Protein AF-H0EZ44-F1 (afdb_monomer_lite)

pLDDT: mean 93.22, std 7.96, range [57.97, 98.69]

Organism: Glarea lozoyensis (strain ATCC 74030 / MF5533) (NCBI:txid1104152)

Structure (mmCIF, N/CA/C/O backbone):
data_AF-H0EZ44-F1
#
_entry.id   AF-H0EZ44-F1
#
loop_
_atom_site.group_PDB
_atom_site.id
_atom_site.type_symbol
_atom_site.label_atom_id
_atom_site.label_alt_id
_atom_site.label_comp_id
_atom_site.label_asym_id
_atom_site.label_entity_id
_atom_site.label_seq_id
_atom_site.pdbx_PDB_ins_code
_atom_site.Cartn_x
_atom_site.Cartn_y
_atom_site.Cartn_z
_atom_site.occupancy
_atom_site.B_iso_or_equiv
_atom_site.auth_seq_id
_atom_site.auth_comp_id
_atom_site.auth_asym_id
_atom_site.auth_atom_id
_atom_site.pdbx_PDB_model_num
ATOM 1 N N . MET A 1 1 ? -7.907 -0.898 3.307 1.00 91.81 1 MET A N 1
ATOM 2 C CA . MET A 1 1 ? -8.913 -1.476 4.231 1.00 91.81 1 MET A CA 1
ATOM 3 C C . MET A 1 1 ? -9.781 -0.396 4.857 1.00 91.81 1 MET A C 1
ATOM 5 O O . MET A 1 1 ? -10.991 -0.484 4.732 1.00 91.81 1 MET A O 1
ATOM 9 N N . VAL A 1 2 ? -9.195 0.628 5.483 1.00 96.88 2 VAL A N 1
ATOM 10 C CA . VAL A 1 2 ? -9.941 1.667 6.219 1.00 96.88 2 VAL A CA 1
ATOM 11 C C . VAL A 1 2 ? -11.032 2.377 5.398 1.00 96.88 2 VAL A C 1
ATOM 13 O O . VAL A 1 2 ? -12.132 2.547 5.912 1.00 96.88 2 VAL A O 1
ATOM 16 N N . ASN A 1 3 ? -10.816 2.641 4.100 1.00 98.06 3 ASN A N 1
ATOM 17 C CA . ASN A 1 3 ? -11.861 3.194 3.218 1.00 98.06 3 ASN A CA 1
ATOM 18 C C . ASN A 1 3 ? -13.093 2.275 3.133 1.00 98.06 3 ASN A C 1
ATOM 20 O O . ASN A 1 3 ? -14.224 2.743 3.178 1.00 98.06 3 ASN A O 1
ATOM 24 N N . THR A 1 4 ? -12.896 0.954 3.056 1.00 98.31 4 THR A N 1
ATOM 25 C CA . THR A 1 4 ? -13.995 -0.024 3.066 1.00 98.31 4 THR A CA 1
ATOM 26 C C . THR A 1 4 ? -14.738 0.007 4.398 1.00 98.31 4 THR A C 1
ATOM 28 O O . THR A 1 4 ? -15.964 0.041 4.411 1.00 98.31 4 THR A O 1
ATOM 31 N N . LEU A 1 5 ? -14.019 0.044 5.521 1.00 98.38 5 LEU A N 1
ATOM 32 C CA . LEU A 1 5 ? -14.633 0.094 6.852 1.00 98.38 5 LEU A CA 1
ATOM 33 C C . LEU A 1 5 ? -15.461 1.376 7.043 1.00 98.38 5 LEU A C 1
ATOM 35 O O . LEU A 1 5 ? -16.575 1.296 7.558 1.00 98.38 5 LEU A O 1
ATOM 39 N N . ALA A 1 6 ? -14.985 2.528 6.563 1.00 98.56 6 ALA A N 1
ATOM 40 C CA . ALA A 1 6 ? -15.762 3.771 6.551 1.00 98.56 6 ALA A CA 1
ATOM 41 C C . ALA A 1 6 ? -16.989 3.673 5.626 1.00 98.56 6 ALA A C 1
ATOM 43 O O . ALA A 1 6 ? -18.102 3.987 6.044 1.00 98.56 6 ALA A O 1
ATOM 44 N N . ASN A 1 7 ? -16.836 3.135 4.410 1.00 98.56 7 ASN A N 1
ATOM 45 C CA . ASN A 1 7 ? -17.948 2.936 3.468 1.00 98.56 7 ASN A CA 1
ATOM 46 C C . ASN A 1 7 ? -19.048 2.011 4.013 1.00 98.56 7 ASN A C 1
ATOM 48 O O . ASN A 1 7 ? -20.226 2.189 3.693 1.00 98.56 7 ASN A O 1
ATOM 52 N N . HIS A 1 8 ? -18.688 1.040 4.851 1.00 98.38 8 HIS A N 1
ATOM 53 C CA . HIS A 1 8 ? -19.633 0.135 5.505 1.00 98.38 8 HIS A CA 1
ATOM 54 C C . HIS A 1 8 ? -20.126 0.642 6.870 1.00 98.38 8 HIS A C 1
ATOM 56 O O . HIS A 1 8 ? -21.067 0.076 7.417 1.00 98.38 8 HIS A O 1
ATOM 62 N N . GLY A 1 9 ? -19.580 1.750 7.381 1.00 98.12 9 GLY A N 1
ATOM 63 C CA . GLY A 1 9 ? -19.989 2.353 8.651 1.00 98.12 9 GLY A CA 1
ATOM 64 C C . GLY A 1 9 ? -19.401 1.690 9.899 1.00 98.12 9 GLY A C 1
ATOM 65 O O . GLY A 1 9 ? -19.893 1.956 10.989 1.00 98.12 9 GLY A O 1
ATOM 66 N N . PHE A 1 10 ? -18.366 0.855 9.755 1.00 98.56 10 PHE A N 1
ATOM 67 C CA . PHE A 1 10 ? -17.560 0.386 10.891 1.00 98.56 10 PHE A CA 1
ATOM 68 C C . PHE A 1 10 ? -16.664 1.502 11.440 1.00 98.56 10 PHE A C 1
ATOM 70 O O . PHE A 1 10 ? -16.407 1.564 12.635 1.00 98.56 10 PHE A O 1
ATOM 77 N N . LEU A 1 11 ? -16.202 2.391 10.559 1.00 98.62 11 LEU A N 1
ATOM 78 C CA . LEU A 1 11 ? -15.586 3.669 10.918 1.00 98.62 11 LEU A CA 1
ATOM 79 C C . LEU A 1 11 ? -16.560 4.815 10.594 1.00 98.62 11 LEU A C 1
ATOM 81 O O . LEU A 1 11 ? -17.477 4.615 9.786 1.00 98.62 11 LEU A O 1
ATOM 85 N N . PRO A 1 12 ? -16.362 6.023 11.161 1.00 98.25 12 PRO A N 1
ATOM 86 C CA . PRO A 1 12 ? -17.095 7.217 10.755 1.00 98.25 12 PRO A CA 1
ATOM 87 C C . PRO A 1 12 ? -17.127 7.359 9.228 1.00 98.25 12 PRO A C 1
ATOM 89 O O . PRO A 1 12 ? -16.087 7.405 8.573 1.00 98.25 12 PRO A O 1
ATOM 92 N N . ARG A 1 13 ? -18.332 7.421 8.645 1.00 98.50 13 ARG A N 1
ATOM 93 C CA . ARG A 1 13 ? -18.531 7.455 7.180 1.00 98.50 13 ARG A CA 1
ATOM 94 C C . ARG A 1 13 ? -17.902 8.672 6.504 1.00 98.50 13 ARG A C 1
ATOM 96 O O . ARG A 1 13 ? -17.637 8.635 5.311 1.00 98.50 13 ARG A O 1
ATOM 103 N N . ASN A 1 14 ? -17.698 9.746 7.259 1.00 98.19 14 ASN A N 1
ATOM 104 C CA . ASN A 1 14 ? -17.018 10.953 6.802 1.00 98.19 14 ASN A CA 1
ATOM 105 C C . ASN A 1 14 ? -15.485 10.847 6.880 1.00 98.19 14 ASN A C 1
ATOM 107 O O . ASN A 1 14 ? -14.811 11.767 6.439 1.00 98.19 14 ASN A O 1
ATOM 111 N N . GLY A 1 15 ? -14.938 9.768 7.450 1.00 97.81 15 GLY A N 1
ATOM 112 C CA . GLY A 1 15 ? -13.499 9.554 7.571 1.00 97.81 15 GLY A CA 1
ATOM 113 C C . GLY A 1 15 ? -12.792 10.484 8.560 1.00 97.81 15 GLY A C 1
ATOM 114 O O . GLY A 1 15 ? -11.573 10.601 8.485 1.00 97.81 15 GLY A O 1
ATOM 115 N N . LEU A 1 16 ? -13.518 11.149 9.464 1.00 97.25 16 LEU A N 1
ATOM 116 C CA . LEU A 1 16 ? -12.953 12.154 10.371 1.00 97.25 16 LEU A CA 1
ATOM 117 C C . LEU A 1 16 ? -12.861 11.660 11.819 1.00 97.25 16 LEU A C 1
ATOM 119 O O . LEU A 1 16 ? -13.713 10.894 12.270 1.00 97.25 16 LEU A O 1
ATOM 123 N N . ASN A 1 17 ? -11.881 12.186 12.560 1.00 96.88 17 ASN A N 1
ATOM 124 C CA . ASN A 1 17 ? -11.704 12.013 14.009 1.00 96.88 17 ASN A CA 1
ATOM 125 C C . ASN A 1 17 ? -11.664 10.548 14.478 1.00 96.88 17 ASN A C 1
ATOM 127 O O . ASN A 1 17 ? -12.276 10.190 15.483 1.00 96.88 17 ASN A O 1
ATOM 131 N N . ILE A 1 18 ? -10.931 9.698 13.763 1.00 98.06 18 ILE A N 1
ATOM 132 C CA . ILE A 1 18 ? -10.810 8.272 14.071 1.00 98.06 18 ILE A CA 1
ATOM 133 C C . ILE A 1 18 ? -9.789 8.078 15.194 1.00 98.06 18 ILE A C 1
ATOM 135 O O . ILE A 1 18 ? -8.614 8.419 15.045 1.00 98.06 18 ILE A O 1
ATOM 139 N N . SER A 1 19 ? -10.225 7.515 16.320 1.00 97.75 19 SER A N 1
ATOM 140 C CA . SER A 1 19 ? -9.360 7.165 17.450 1.00 97.75 19 SER A CA 1
ATOM 141 C C . SER A 1 19 ? -8.798 5.739 17.340 1.00 97.75 19 SER A C 1
ATOM 143 O O . SER A 1 19 ? -9.255 4.912 16.549 1.00 97.75 19 SER A O 1
ATOM 145 N N . MET A 1 20 ? -7.832 5.400 18.202 1.00 97.69 20 MET A N 1
ATOM 146 C CA . MET A 1 20 ? -7.362 4.013 18.349 1.00 97.69 20 MET A CA 1
ATOM 147 C C . MET A 1 20 ? -8.497 3.050 18.740 1.00 97.69 20 MET A C 1
ATOM 149 O O . MET A 1 20 ? -8.527 1.913 18.273 1.00 97.69 20 MET A O 1
ATOM 153 N N . SER A 1 21 ? -9.428 3.492 19.592 1.00 98.25 21 SER A N 1
ATOM 154 C CA . SER A 1 21 ? -10.559 2.662 20.027 1.00 98.25 21 SER A CA 1
ATOM 155 C C . SER A 1 21 ? -11.504 2.353 18.866 1.00 98.25 21 SER A C 1
ATOM 157 O O . SER A 1 21 ? -11.954 1.212 18.730 1.00 98.25 21 SER A O 1
ATOM 159 N N . ASP A 1 22 ? -11.754 3.345 18.006 1.00 98.19 22 ASP A N 1
ATOM 160 C CA . ASP A 1 22 ? -12.571 3.169 16.803 1.00 98.19 22 ASP A CA 1
ATOM 161 C C . ASP A 1 22 ? -11.911 2.173 15.852 1.00 98.19 22 ASP A C 1
ATOM 163 O O . ASP A 1 22 ? -12.572 1.256 15.375 1.00 98.19 22 ASP A O 1
ATOM 167 N N . LEU A 1 23 ? -10.593 2.284 15.631 1.00 97.50 23 LEU A N 1
ATOM 168 C CA . LEU A 1 23 ? -9.858 1.327 14.801 1.00 97.50 23 LEU A CA 1
ATOM 169 C C . LEU A 1 23 ? -9.932 -0.098 15.346 1.00 97.50 23 LEU A C 1
ATOM 171 O O . LEU A 1 23 ? -10.235 -1.014 14.585 1.00 97.50 23 LEU A O 1
ATOM 175 N N . VAL A 1 24 ? -9.646 -0.300 16.637 1.00 98.56 24 VAL A N 1
ATOM 176 C CA . VAL A 1 24 ? -9.664 -1.637 17.254 1.00 98.56 24 VAL A CA 1
ATOM 177 C C . VAL A 1 24 ? -11.044 -2.272 17.118 1.00 98.56 24 VAL A C 1
ATOM 179 O O . VAL A 1 24 ? -11.132 -3.425 16.700 1.00 98.56 24 VAL A O 1
ATOM 182 N N . THR A 1 25 ? -12.102 -1.515 17.410 1.00 98.62 25 THR A N 1
ATOM 183 C CA . THR A 1 25 ? -13.487 -1.989 17.287 1.00 98.62 25 THR A CA 1
ATOM 184 C C . THR A 1 25 ? -13.820 -2.305 15.830 1.00 98.62 25 THR A C 1
ATOM 186 O O . THR A 1 25 ? -14.194 -3.429 15.509 1.00 98.62 25 THR A O 1
ATOM 189 N N . ALA A 1 26 ? -13.583 -1.359 14.917 1.00 98.38 26 ALA A N 1
ATOM 190 C CA . ALA A 1 26 ? -13.910 -1.509 13.504 1.00 98.38 26 ALA A CA 1
ATOM 191 C C . ALA A 1 26 ? -13.192 -2.696 12.852 1.00 98.38 26 ALA A C 1
ATOM 193 O O . ALA A 1 26 ? -13.799 -3.443 12.086 1.00 98.38 26 ALA A O 1
ATOM 194 N N . PHE A 1 27 ? -11.901 -2.892 13.130 1.00 98.25 27 PHE A N 1
ATOM 195 C CA . PHE A 1 27 ? -11.139 -4.010 12.576 1.00 98.25 27 PHE A CA 1
ATOM 196 C C . PHE A 1 27 ? -11.513 -5.356 13.202 1.00 98.25 27 PHE A C 1
ATOM 198 O O . PHE A 1 27 ? -11.499 -6.369 12.497 1.00 98.25 27 PHE A O 1
ATOM 205 N N . ASN A 1 28 ? -11.862 -5.387 14.490 1.00 98.19 28 ASN A N 1
ATOM 206 C CA . ASN A 1 28 ? -12.347 -6.610 15.116 1.00 98.19 28 ASN A CA 1
ATOM 207 C C . ASN A 1 28 ? -13.711 -7.016 14.538 1.00 98.19 28 ASN A C 1
ATOM 209 O O . ASN A 1 28 ? -13.848 -8.127 14.033 1.00 98.19 28 ASN A O 1
ATOM 213 N N . ASP A 1 29 ? -14.665 -6.091 14.485 1.00 98.19 29 ASP A N 1
ATOM 214 C CA . ASP A 1 29 ? -16.031 -6.383 14.043 1.00 98.19 29 ASP A CA 1
ATOM 215 C C . ASP A 1 29 ? -16.132 -6.678 12.537 1.00 98.19 29 ASP A C 1
ATOM 217 O O . ASP A 1 29 ? -16.989 -7.450 12.111 1.00 98.19 29 ASP A O 1
ATOM 221 N N . SER A 1 30 ? -15.268 -6.076 11.709 1.00 97.06 30 SER A N 1
ATOM 222 C CA . SER A 1 30 ? -15.344 -6.235 10.246 1.00 97.06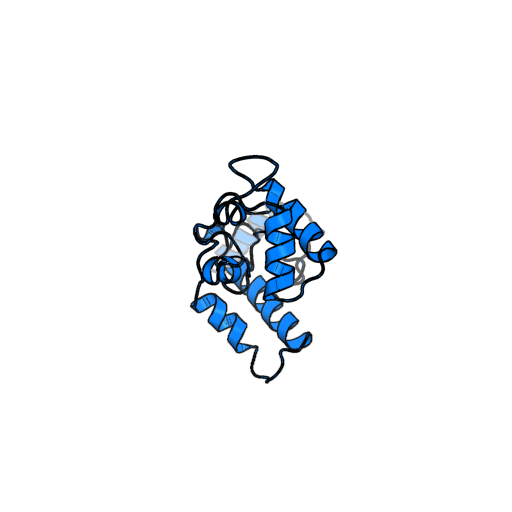 30 SER A CA 1
ATOM 223 C C . SER A 1 30 ? -14.554 -7.422 9.700 1.00 97.06 30 SER A C 1
ATOM 225 O O . SER A 1 30 ? -15.014 -8.095 8.778 1.00 97.06 30 SER A O 1
ATOM 227 N N . VAL A 1 31 ? -13.347 -7.665 10.216 1.00 96.56 31 VAL A N 1
ATOM 228 C CA . VAL A 1 31 ? -12.408 -8.657 9.658 1.00 96.56 31 VAL A CA 1
ATOM 229 C C . VAL A 1 31 ? -11.762 -9.534 10.728 1.00 96.56 31 VAL A C 1
ATOM 231 O O . VAL A 1 31 ? -10.828 -10.275 10.426 1.00 96.56 31 VAL A O 1
ATOM 234 N N . ASN A 1 32 ? -12.247 -9.467 11.971 1.00 98.00 32 ASN A N 1
ATOM 235 C CA . ASN A 1 32 ? -11.751 -10.246 13.103 1.00 98.00 32 ASN A CA 1
ATOM 236 C C . ASN A 1 32 ? -10.237 -10.090 13.342 1.00 98.00 32 ASN A C 1
ATOM 238 O O . ASN A 1 32 ? -9.534 -11.048 13.672 1.00 98.00 32 ASN A O 1
ATOM 242 N N . LEU A 1 33 ? -9.708 -8.876 13.154 1.00 97.31 33 LEU A N 1
ATOM 243 C CA . LEU A 1 33 ? -8.305 -8.593 13.446 1.00 97.31 33 LEU A CA 1
ATOM 244 C C . LEU A 1 33 ? -8.113 -8.425 14.959 1.00 97.31 33 LEU A C 1
ATOM 246 O O . LEU A 1 33 ? -8.885 -7.737 15.631 1.00 97.31 33 LEU A O 1
ATOM 250 N N . ALA A 1 34 ? -7.060 -9.036 15.501 1.00 96.62 34 ALA A N 1
ATOM 251 C CA . ALA A 1 34 ? -6.713 -8.885 16.909 1.00 96.62 34 ALA A CA 1
ATOM 252 C C . ALA A 1 34 ? -6.366 -7.424 17.246 1.00 96.62 34 ALA A C 1
ATOM 254 O O . ALA A 1 34 ? -5.732 -6.710 16.459 1.00 96.62 34 ALA A O 1
ATOM 255 N N . SER A 1 35 ? -6.724 -6.992 18.457 1.00 97.56 35 SER A N 1
ATOM 256 C CA . SER A 1 35 ? -6.467 -5.628 18.931 1.00 97.56 35 SER A CA 1
ATOM 257 C C . SER A 1 35 ? -4.980 -5.268 18.901 1.00 97.56 35 SER A C 1
ATOM 259 O O . SER A 1 35 ? -4.632 -4.171 18.475 1.00 97.56 35 SER A O 1
ATOM 261 N N . SER A 1 36 ? -4.094 -6.201 19.260 1.00 97.25 36 SER A N 1
ATOM 262 C CA . SER A 1 36 ? -2.640 -5.993 19.264 1.00 97.25 36 SER A CA 1
ATOM 263 C C . SER A 1 36 ? -2.071 -5.687 17.874 1.00 97.25 36 SER A C 1
ATOM 265 O O . SER A 1 36 ? -1.214 -4.814 17.737 1.00 97.25 36 SER A O 1
ATOM 267 N N . ALA A 1 37 ? -2.575 -6.347 16.828 1.00 94.31 37 ALA A N 1
ATOM 268 C CA . ALA A 1 37 ? -2.178 -6.068 15.449 1.00 94.31 37 ALA A CA 1
ATOM 269 C C . ALA A 1 37 ? -2.651 -4.675 15.006 1.00 94.31 37 ALA A C 1
ATOM 271 O O . ALA A 1 37 ? -1.893 -3.922 14.393 1.00 94.31 37 ALA A O 1
ATOM 272 N N . THR A 1 38 ? -3.880 -4.306 15.378 1.00 96.81 38 THR A N 1
ATOM 273 C CA . THR A 1 38 ? -4.425 -2.971 15.099 1.00 96.81 38 THR A CA 1
ATOM 274 C C . THR A 1 38 ? -3.634 -1.880 15.816 1.00 96.81 38 THR A C 1
ATOM 276 O O . THR A 1 38 ? -3.300 -0.870 15.206 1.00 96.81 38 THR A O 1
ATOM 279 N N . GLN A 1 39 ? -3.270 -2.091 17.083 1.00 96.81 39 GLN A N 1
ATOM 280 C CA . GLN A 1 39 ? -2.508 -1.129 17.883 1.00 96.81 39 GLN A CA 1
ATOM 281 C C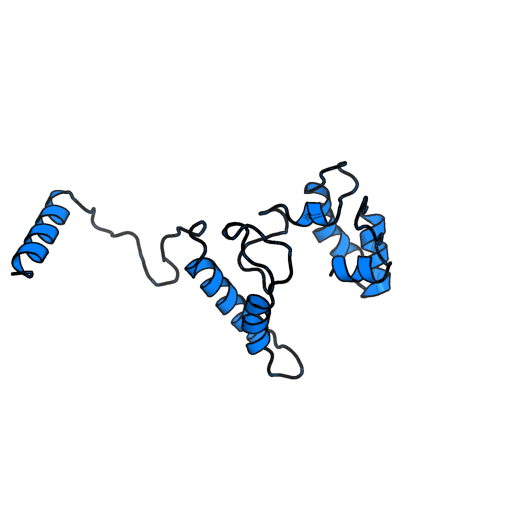 . GLN A 1 39 ? -1.130 -0.828 17.286 1.00 96.81 39 GLN A C 1
ATOM 283 O O . GLN A 1 39 ? -0.711 0.329 17.285 1.00 96.81 39 GLN A O 1
ATOM 288 N N . LEU A 1 40 ? -0.450 -1.837 16.731 1.00 93.88 40 LEU A N 1
ATOM 289 C CA . LEU A 1 40 ? 0.861 -1.662 16.104 1.00 93.88 40 LEU A CA 1
ATOM 290 C C . LEU A 1 40 ? 0.815 -0.668 14.932 1.00 93.88 40 LEU A C 1
ATOM 292 O O . LEU A 1 40 ? 1.637 0.246 14.858 1.00 93.88 40 LEU A O 1
ATOM 296 N N . VAL A 1 41 ? -0.141 -0.838 14.016 1.00 92.25 41 VAL A N 1
ATOM 297 C CA . VAL A 1 41 ? -0.268 0.026 12.829 1.00 92.25 41 VAL A CA 1
ATOM 298 C C . VAL A 1 41 ? -0.975 1.338 13.177 1.00 92.25 41 VAL A C 1
ATOM 300 O O . VAL A 1 41 ? -0.564 2.404 12.724 1.00 92.25 41 VAL A O 1
ATOM 303 N N . GLY A 1 42 ? -1.988 1.288 14.044 1.00 95.44 42 GLY A N 1
ATOM 304 C CA . GLY A 1 42 ? -2.733 2.457 14.506 1.00 95.44 42 GLY A CA 1
ATOM 305 C C . GLY A 1 42 ? -1.861 3.467 15.256 1.00 95.44 42 GLY A C 1
ATOM 306 O O . GLY A 1 42 ? -2.080 4.667 15.130 1.00 95.44 42 GLY A O 1
ATOM 307 N N . ALA A 1 43 ? -0.828 3.018 15.980 1.00 95.56 43 ALA A N 1
ATOM 308 C CA . ALA A 1 43 ? 0.110 3.922 16.642 1.00 95.56 43 ALA A CA 1
ATOM 309 C C . ALA A 1 43 ? 0.877 4.785 15.630 1.00 95.56 43 ALA A C 1
ATOM 311 O O . ALA A 1 43 ? 1.079 5.971 15.871 1.00 95.56 43 ALA A O 1
ATOM 312 N N . LYS A 1 44 ? 1.253 4.217 14.474 1.00 94.44 44 LYS A N 1
ATOM 313 C CA . LYS A 1 44 ? 1.844 4.985 13.370 1.00 94.44 44 LYS A CA 1
ATOM 314 C C . LYS A 1 44 ? 0.817 5.921 12.732 1.00 94.44 44 LYS A C 1
ATOM 316 O O . LYS A 1 44 ? 1.156 7.069 12.477 1.00 94.44 44 LYS A O 1
ATOM 321 N N . ALA A 1 45 ? -0.425 5.473 12.539 1.00 95.50 45 ALA A N 1
ATOM 322 C CA . ALA A 1 45 ? -1.495 6.306 11.982 1.00 95.50 45 ALA A CA 1
ATOM 323 C C . ALA A 1 45 ? -1.736 7.568 12.825 1.00 95.50 45 ALA A C 1
ATOM 325 O O . ALA A 1 45 ? -1.817 8.662 12.291 1.00 95.50 45 ALA A O 1
ATOM 326 N N . LEU A 1 46 ? -1.735 7.459 14.155 1.00 96.12 46 LEU A N 1
ATOM 327 C CA . LEU A 1 46 ? -1.896 8.624 15.033 1.00 96.12 46 LEU A CA 1
ATOM 328 C C . LEU A 1 46 ? -0.790 9.680 14.867 1.00 96.12 46 LEU A C 1
ATOM 330 O O . LEU A 1 46 ? -1.037 10.860 15.098 1.00 96.12 46 LEU A O 1
ATOM 334 N N . THR A 1 47 ? 0.413 9.290 14.426 1.00 95.50 47 THR A N 1
ATOM 335 C CA . THR A 1 47 ? 1.504 10.246 14.152 1.00 95.50 47 THR A CA 1
ATOM 336 C C . THR A 1 47 ? 1.303 11.068 12.878 1.00 95.50 47 THR A C 1
ATOM 338 O O . THR A 1 47 ? 2.035 12.036 12.662 1.00 95.50 47 THR A O 1
ATOM 341 N N . THR A 1 48 ? 0.332 10.711 12.030 1.00 94.94 48 THR A N 1
ATOM 342 C CA . THR A 1 48 ? 0.023 11.479 10.818 1.00 94.94 48 THR A CA 1
ATOM 343 C C . THR A 1 48 ? -0.977 12.604 11.055 1.00 94.94 48 THR A C 1
ATOM 345 O O . THR A 1 48 ? -1.121 13.453 10.180 1.00 94.94 48 THR A O 1
ATOM 348 N N . SER A 1 49 ? -1.620 12.638 12.226 1.00 95.38 49 SER A N 1
ATOM 349 C CA . SER A 1 49 ? -2.755 13.516 12.496 1.00 95.38 49 SER A CA 1
ATOM 350 C C . SER A 1 49 ? -2.508 14.989 12.182 1.00 95.38 49 SER A C 1
ATOM 352 O O . SER A 1 49 ? -1.501 15.577 12.589 1.00 95.38 49 SER A O 1
ATOM 354 N N . SER A 1 50 ? -3.493 15.599 11.525 1.00 91.94 50 SER A N 1
ATOM 355 C CA . SER A 1 50 ? -3.577 17.044 11.307 1.00 91.94 50 SER A CA 1
ATOM 356 C C . SER A 1 50 ? -4.405 17.783 12.368 1.00 91.94 50 SER A C 1
ATOM 358 O O . SER A 1 50 ? -4.424 19.015 12.373 1.00 91.94 50 SER A O 1
ATOM 360 N N . THR A 1 51 ? -5.081 17.067 13.277 1.00 78.12 51 THR A N 1
ATOM 361 C CA . THR A 1 51 ? -6.047 17.651 14.228 1.00 78.12 51 THR A CA 1
ATOM 362 C C . THR A 1 51 ? -5.622 17.528 15.693 1.00 78.12 51 THR A C 1
ATOM 364 O O . THR A 1 51 ? -5.771 18.487 16.450 1.00 78.12 51 THR A O 1
ATOM 367 N N . SER A 1 52 ? -5.102 16.368 16.117 1.00 81.31 52 SER A N 1
ATOM 368 C CA . SER A 1 52 ? -4.658 16.093 17.493 1.00 81.31 52 SER A CA 1
ATOM 369 C C . SER A 1 52 ? -3.810 14.815 17.590 1.00 81.31 52 SER A C 1
ATOM 371 O O . SER A 1 52 ? -3.921 13.924 16.765 1.00 81.31 52 SER A O 1
ATOM 373 N N . ASN A 1 53 ? -3.041 14.622 18.663 1.00 79.00 53 ASN A N 1
ATOM 374 C CA . ASN A 1 53 ? -2.252 13.387 18.831 1.00 79.00 53 ASN A CA 1
ATOM 375 C C . ASN A 1 53 ? -3.081 12.143 19.236 1.00 79.00 53 ASN A C 1
ATOM 377 O O . ASN A 1 53 ? -2.502 11.101 19.543 1.00 79.00 53 ASN A O 1
ATOM 381 N N . THR A 1 54 ? -4.415 12.234 19.298 1.00 93.06 54 THR A N 1
ATOM 382 C CA . THR A 1 54 ? -5.298 11.146 19.767 1.00 93.06 54 THR A CA 1
ATOM 383 C C . THR A 1 54 ? -6.296 10.657 18.719 1.00 93.06 54 THR A C 1
ATOM 385 O O . THR A 1 54 ? -6.902 9.599 18.909 1.00 93.06 54 THR A O 1
ATOM 388 N N . THR A 1 55 ? -6.441 11.378 17.608 1.00 96.94 55 THR A N 1
ATOM 389 C CA . THR A 1 55 ? -7.301 11.021 16.471 1.00 96.94 55 THR A CA 1
ATOM 390 C C . THR A 1 55 ? -6.620 11.380 15.162 1.00 96.94 55 THR A C 1
ATOM 392 O O . THR A 1 55 ? -5.823 12.307 15.146 1.00 96.94 55 THR A O 1
ATOM 395 N N . PHE A 1 56 ? -6.987 10.741 14.058 1.00 97.31 56 PHE A N 1
ATOM 396 C CA . PHE A 1 56 ? -6.577 11.144 12.708 1.00 97.31 56 PHE A CA 1
ATOM 397 C C . PHE A 1 56 ? -7.783 11.119 11.756 1.00 97.31 56 PHE A C 1
ATOM 399 O O . PHE A 1 56 ? -8.795 10.472 12.037 1.00 97.31 56 PHE A O 1
ATOM 406 N N . ASN A 1 57 ? -7.687 11.835 10.642 1.00 97.75 57 ASN A N 1
ATOM 407 C CA . ASN A 1 57 ? -8.620 11.736 9.520 1.00 97.75 57 ASN A CA 1
ATOM 408 C C . ASN A 1 57 ? -8.053 10.766 8.476 1.00 97.75 57 ASN A C 1
ATOM 410 O O . ASN A 1 57 ? -6.838 10.636 8.373 1.00 97.75 57 ASN A O 1
ATOM 414 N N . LEU A 1 58 ? -8.889 10.091 7.684 1.00 97.44 58 LEU A N 1
ATOM 415 C CA . LEU A 1 58 ? -8.395 9.120 6.694 1.00 97.44 58 LEU A CA 1
ATOM 416 C C . LEU A 1 58 ? -7.366 9.726 5.729 1.00 97.44 58 LEU A C 1
ATOM 418 O O . LEU A 1 58 ? -6.347 9.086 5.490 1.00 97.44 58 LEU A O 1
ATOM 422 N N . ASP A 1 59 ? -7.585 10.962 5.281 1.00 96.88 59 ASP A N 1
ATOM 423 C CA . ASP A 1 59 ? -6.674 11.683 4.381 1.00 96.88 59 ASP A CA 1
ATOM 424 C C . ASP A 1 59 ? -5.318 12.010 5.043 1.00 96.88 59 ASP A C 1
ATOM 426 O O . ASP A 1 59 ? -4.314 12.199 4.361 1.00 96.88 59 ASP A O 1
ATOM 430 N N . ASP A 1 60 ? -5.227 12.012 6.381 1.00 97.38 60 ASP A N 1
ATOM 431 C CA . ASP A 1 60 ? -3.936 12.169 7.065 1.00 97.38 60 ASP A CA 1
ATOM 432 C C . ASP A 1 60 ? -3.000 10.985 6.760 1.00 97.38 60 ASP A C 1
ATOM 434 O O . ASP A 1 60 ? -1.779 11.109 6.867 1.00 97.38 60 ASP A O 1
ATOM 438 N N . LEU A 1 61 ? -3.544 9.814 6.403 1.00 96.88 61 LEU A N 1
ATOM 439 C CA . LEU A 1 61 ? -2.751 8.621 6.095 1.00 96.88 61 LEU A CA 1
ATOM 440 C C . LEU A 1 61 ? -1.972 8.738 4.782 1.00 96.88 61 LEU A C 1
ATOM 442 O O . LEU A 1 61 ? -1.037 7.964 4.588 1.00 96.88 61 LEU A O 1
ATOM 446 N N . ASP A 1 62 ? -2.304 9.715 3.939 1.00 96.25 62 ASP A N 1
ATOM 447 C CA . ASP A 1 62 ? -1.644 9.970 2.655 1.00 96.25 62 ASP A CA 1
ATOM 44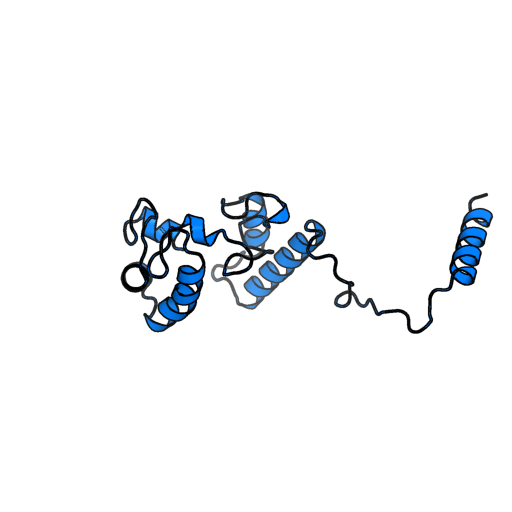8 C C . ASP A 1 62 ? -0.280 10.656 2.834 1.00 96.25 62 ASP A C 1
ATOM 450 O O . ASP A 1 62 ? 0.469 10.867 1.878 1.00 96.25 62 ASP A O 1
ATOM 454 N N . LYS A 1 63 ? 0.080 11.005 4.076 1.00 95.00 63 LYS A N 1
ATOM 455 C CA . LYS A 1 63 ? 1.387 11.562 4.410 1.00 95.00 63 LYS A CA 1
ATOM 456 C C . LYS A 1 63 ? 2.497 10.547 4.127 1.00 95.00 63 LYS A C 1
ATOM 458 O O . LYS A 1 63 ? 2.690 9.571 4.860 1.00 95.00 63 LYS A O 1
ATOM 463 N N . HIS A 1 64 ? 3.270 10.858 3.094 1.00 93.00 64 HIS A N 1
ATOM 464 C CA . HIS A 1 64 ? 4.371 10.036 2.618 1.00 93.00 64 HIS A CA 1
ATOM 465 C C . HIS A 1 64 ? 5.435 9.758 3.695 1.00 93.00 64 HIS A C 1
ATOM 467 O O . HIS A 1 64 ? 5.744 10.619 4.527 1.00 93.00 64 HIS A O 1
ATOM 473 N N . ASN A 1 65 ? 6.020 8.556 3.655 1.00 89.62 65 ASN A N 1
ATOM 474 C CA . ASN A 1 65 ? 7.095 8.065 4.530 1.00 89.62 65 ASN A CA 1
ATOM 475 C C . ASN A 1 65 ? 6.740 7.851 6.016 1.00 89.62 65 ASN A C 1
ATOM 477 O O . ASN A 1 65 ? 7.638 7.722 6.851 1.00 89.62 65 ASN A O 1
ATOM 481 N N . ILE A 1 66 ? 5.452 7.749 6.365 1.00 91.69 66 ILE A N 1
ATOM 482 C CA . ILE A 1 66 ? 5.015 7.291 7.702 1.00 91.69 66 ILE A CA 1
ATOM 483 C C . ILE A 1 66 ? 4.447 5.869 7.643 1.00 91.69 66 ILE A C 1
ATOM 485 O O . ILE A 1 66 ? 4.956 4.952 8.298 1.00 91.69 66 ILE A O 1
ATOM 489 N N . ILE A 1 67 ? 3.379 5.706 6.860 1.00 93.81 67 ILE A N 1
ATOM 490 C CA . ILE A 1 67 ? 2.769 4.421 6.489 1.00 93.81 67 ILE A CA 1
ATOM 491 C C . ILE A 1 67 ? 2.669 4.345 4.968 1.00 93.81 67 ILE A C 1
ATOM 493 O O . ILE A 1 67 ? 3.031 3.318 4.401 1.00 93.81 67 ILE A O 1
ATOM 497 N N . GLU A 1 68 ? 2.186 5.414 4.328 1.00 95.94 68 GLU A N 1
ATOM 498 C CA . GLU A 1 68 ? 2.212 5.551 2.873 1.00 95.94 68 GLU A CA 1
ATOM 499 C C . GLU A 1 68 ? 3.662 5.518 2.367 1.00 95.94 68 GLU A C 1
ATOM 501 O O . GLU A 1 68 ? 4.572 6.059 3.007 1.00 95.94 68 GLU A O 1
ATOM 506 N N . HIS A 1 69 ? 3.871 4.799 1.265 1.00 94.50 69 HIS A N 1
ATOM 507 C CA . HIS A 1 69 ? 5.175 4.510 0.693 1.00 94.50 69 HIS A CA 1
ATOM 508 C C . HIS A 1 69 ? 5.077 4.267 -0.823 1.00 94.50 69 HIS A C 1
ATOM 510 O O . HIS A 1 69 ? 4.073 3.759 -1.344 1.00 94.50 69 HIS A O 1
ATOM 516 N N . ASP A 1 70 ? 6.196 4.496 -1.509 1.00 94.81 70 ASP A N 1
ATOM 517 C CA . ASP A 1 70 ? 6.348 4.220 -2.936 1.00 94.81 70 ASP A CA 1
ATOM 518 C C . ASP A 1 70 ? 6.267 2.717 -3.253 1.00 94.81 70 ASP A C 1
ATOM 520 O O . ASP A 1 70 ? 6.440 1.842 -2.395 1.00 94.81 70 ASP A O 1
ATOM 524 N N . GLY A 1 71 ? 5.947 2.381 -4.504 1.00 95.31 71 GLY A N 1
ATOM 525 C CA . GLY A 1 71 ? 5.758 0.987 -4.908 1.00 95.31 71 GLY A CA 1
ATOM 526 C C . GLY A 1 71 ? 4.434 0.377 -4.435 1.00 95.31 71 GLY A C 1
ATOM 527 O O . GLY A 1 71 ? 4.305 -0.848 -4.355 1.00 95.31 71 GLY A O 1
ATOM 528 N N . SER A 1 72 ? 3.442 1.212 -4.122 1.00 97.19 72 SER A N 1
ATOM 529 C CA . SER A 1 72 ? 2.106 0.787 -3.697 1.00 97.19 72 SER A CA 1
ATOM 530 C C . SER A 1 72 ? 1.406 -0.104 -4.732 1.00 97.19 72 SER A C 1
ATOM 532 O O . SER A 1 72 ? 1.409 0.173 -5.928 1.00 97.19 72 SER A O 1
ATOM 534 N N . LEU A 1 73 ? 0.717 -1.161 -4.287 1.00 97.94 73 LEU A N 1
ATOM 535 C CA . LEU A 1 73 ? 0.122 -2.172 -5.183 1.00 97.94 73 LEU A CA 1
ATOM 536 C C . LEU A 1 73 ? -1.023 -1.662 -6.081 1.00 97.94 73 LEU A C 1
ATOM 538 O O . LEU A 1 73 ? -1.438 -2.353 -7.004 1.00 97.94 73 LEU A O 1
ATOM 542 N N . SER A 1 74 ? -1.591 -0.494 -5.790 1.00 98.06 74 SER A N 1
ATOM 543 C CA . SER A 1 74 ? -2.745 0.053 -6.528 1.00 98.06 74 SER A CA 1
ATOM 544 C C . SER A 1 74 ? -2.811 1.580 -6.525 1.00 98.06 74 SER A C 1
ATOM 546 O O . SER A 1 74 ? -3.825 2.136 -6.929 1.00 98.06 74 SER A O 1
ATOM 548 N N . ARG A 1 75 ? -1.775 2.255 -6.019 1.00 97.81 75 ARG A N 1
ATOM 549 C CA . ARG A 1 75 ? -1.648 3.718 -5.954 1.00 97.81 75 ARG A CA 1
ATOM 550 C C . ARG A 1 75 ? -0.360 4.109 -6.668 1.00 97.81 75 ARG A C 1
ATOM 552 O O . ARG A 1 75 ? 0.569 3.289 -6.737 1.00 97.81 75 ARG A O 1
ATOM 559 N N . ALA A 1 76 ? -0.337 5.311 -7.232 1.00 96.56 76 ALA A N 1
ATOM 560 C CA . ALA A 1 76 ? 0.898 5.874 -7.754 1.00 96.56 76 ALA A CA 1
ATOM 561 C C . ALA A 1 76 ? 1.805 6.310 -6.595 1.00 96.56 76 ALA A C 1
ATOM 563 O O . ALA A 1 76 ? 1.361 6.426 -5.457 1.00 96.56 76 ALA A O 1
ATOM 564 N N . ASP A 1 77 ? 3.080 6.491 -6.901 1.00 95.75 77 ASP A N 1
ATOM 565 C CA . ASP A 1 77 ? 4.068 7.029 -5.969 1.00 95.75 77 ASP A CA 1
ATOM 566 C C . ASP A 1 77 ? 3.840 8.542 -5.799 1.00 95.75 77 ASP A C 1
ATOM 568 O O . ASP A 1 77 ? 3.363 9.196 -6.736 1.00 95.75 77 ASP A O 1
ATOM 572 N N . ILE A 1 78 ? 4.224 9.126 -4.656 1.00 93.62 78 ILE A N 1
ATOM 573 C CA . ILE A 1 78 ? 3.981 10.559 -4.373 1.00 93.62 78 ILE A CA 1
ATOM 574 C C . ILE A 1 78 ? 4.619 11.484 -5.413 1.00 93.62 78 ILE A C 1
ATOM 576 O O . ILE A 1 78 ? 4.096 12.561 -5.694 1.00 93.62 78 ILE A O 1
ATOM 580 N N . PHE A 1 79 ? 5.708 11.042 -6.050 1.00 90.12 79 PHE A N 1
ATOM 581 C CA . PHE A 1 79 ? 6.349 11.755 -7.153 1.00 90.12 79 PHE A CA 1
ATOM 582 C C . PHE A 1 79 ? 5.372 12.084 -8.297 1.00 90.12 79 PHE A C 1
ATOM 584 O O . PHE A 1 79 ? 5.509 13.108 -8.962 1.00 90.12 79 PHE A O 1
ATOM 591 N N . SER A 1 80 ? 4.354 11.243 -8.505 1.00 87.69 80 SER A N 1
ATOM 592 C CA . SER A 1 80 ? 3.311 11.445 -9.520 1.00 87.69 80 SER A CA 1
ATOM 593 C C . SER A 1 80 ? 2.172 12.374 -9.064 1.00 87.69 80 SER A C 1
ATOM 595 O O . SER A 1 80 ? 1.265 12.647 -9.847 1.00 87.69 80 SER A O 1
ATOM 597 N N . GLY A 1 81 ? 2.192 12.853 -7.816 1.00 89.00 81 GLY A N 1
ATOM 598 C CA . GLY A 1 81 ? 1.221 13.783 -7.233 1.00 89.00 81 GLY A CA 1
ATOM 599 C C . GLY A 1 81 ? 0.113 13.117 -6.408 1.00 89.00 81 GLY A C 1
ATOM 600 O O . GLY A 1 81 ? -0.048 13.456 -5.241 1.00 89.00 81 GLY A O 1
ATOM 601 N N . ASP A 1 82 ? -0.645 12.181 -6.988 1.00 95.31 82 ASP A N 1
ATOM 602 C CA . ASP A 1 82 ? -1.755 11.483 -6.306 1.00 95.31 82 ASP A CA 1
ATOM 603 C C . ASP A 1 82 ? -1.336 10.078 -5.836 1.00 95.31 82 ASP A C 1
ATOM 605 O O . ASP A 1 82 ? -1.285 9.130 -6.625 1.00 95.31 82 ASP A O 1
ATOM 609 N N . ASN A 1 83 ? -1.046 9.952 -4.539 1.00 95.88 83 ASN A N 1
ATOM 610 C CA . ASN A 1 83 ? -0.598 8.720 -3.880 1.00 95.88 83 ASN A CA 1
ATOM 611 C C . ASN A 1 83 ? -1.704 7.963 -3.120 1.00 95.88 83 ASN A C 1
ATOM 613 O O . ASN A 1 83 ? -1.416 6.960 -2.465 1.00 95.88 83 ASN A O 1
ATOM 617 N N . HIS A 1 84 ? -2.965 8.394 -3.200 1.00 96.19 84 HIS A N 1
ATOM 618 C CA . HIS A 1 84 ? -4.043 7.859 -2.357 1.00 96.19 84 HIS A CA 1
ATOM 619 C C . HIS A 1 84 ? -5.203 7.275 -3.165 1.00 96.19 84 HIS A C 1
ATOM 621 O O . HIS A 1 84 ? -5.760 6.218 -2.807 1.00 96.19 84 HIS A O 1
ATOM 627 N N . SER A 1 85 ? -5.526 7.889 -4.307 1.00 97.12 85 SER A N 1
ATOM 628 C CA . SER A 1 85 ? -6.585 7.419 -5.194 1.00 97.12 85 SER A CA 1
ATOM 629 C C . SER A 1 85 ? -6.260 6.059 -5.800 1.00 97.12 85 SER A C 1
ATOM 631 O O . SER A 1 85 ? -5.126 5.733 -6.153 1.00 97.12 85 SER A O 1
ATOM 633 N N . PHE A 1 86 ? -7.292 5.230 -5.962 1.00 98.19 86 PHE A N 1
ATOM 634 C CA . PHE A 1 86 ? -7.139 3.960 -6.660 1.00 98.19 86 PHE A CA 1
ATOM 635 C C . PHE A 1 86 ? -6.726 4.189 -8.119 1.00 98.19 86 PHE A C 1
ATOM 637 O O . PHE A 1 86 ? -7.440 4.836 -8.884 1.00 98.19 86 PHE A O 1
ATOM 644 N N . ASN A 1 87 ? -5.607 3.588 -8.514 1.00 98.06 87 ASN A N 1
ATOM 645 C CA . ASN A 1 87 ? -5.105 3.601 -9.876 1.00 98.06 87 ASN A CA 1
ATOM 646 C C . ASN A 1 87 ? -5.386 2.242 -10.554 1.00 98.06 87 ASN A C 1
ATOM 648 O O . ASN A 1 87 ? -4.724 1.243 -10.237 1.00 98.06 87 ASN A O 1
ATOM 652 N N . PRO A 1 88 ? -6.341 2.177 -11.505 1.00 98.06 88 PRO A N 1
ATOM 653 C CA . PRO A 1 88 ? -6.733 0.924 -12.146 1.00 98.06 88 PRO A CA 1
ATOM 654 C C . PRO A 1 88 ? -5.621 0.304 -12.99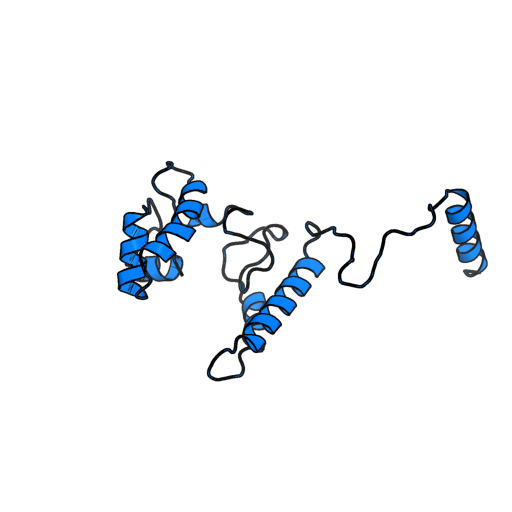5 1.00 98.06 88 PRO A C 1
ATOM 656 O O . PRO A 1 88 ? -5.542 -0.918 -13.069 1.00 98.06 88 PRO A O 1
ATOM 659 N N . ALA A 1 89 ? -4.747 1.108 -13.608 1.00 97.69 89 ALA A N 1
ATOM 660 C CA . ALA A 1 89 ? -3.649 0.597 -14.426 1.00 97.69 89 ALA A CA 1
ATOM 661 C C . ALA A 1 89 ? -2.580 -0.089 -13.562 1.00 97.69 89 ALA A C 1
ATOM 663 O O . ALA A 1 89 ? -2.147 -1.201 -13.869 1.00 97.69 89 ALA A O 1
ATOM 664 N N . ILE A 1 90 ? -2.212 0.531 -12.435 1.00 98.06 90 ILE A N 1
ATOM 665 C CA . ILE A 1 90 ? -1.277 -0.064 -11.471 1.00 98.06 90 ILE A CA 1
ATOM 666 C C . ILE A 1 90 ? -1.871 -1.351 -10.902 1.00 98.06 90 ILE A C 1
ATOM 668 O O . ILE A 1 90 ? -1.216 -2.395 -10.940 1.00 98.06 90 ILE A O 1
ATOM 672 N N . TRP A 1 91 ? -3.126 -1.313 -10.443 1.00 98.50 91 TRP A N 1
ATOM 673 C CA . TRP A 1 91 ? -3.780 -2.515 -9.932 1.00 98.50 91 TRP A CA 1
ATOM 674 C C . TRP A 1 91 ? -3.864 -3.625 -10.980 1.00 98.50 91 TRP A C 1
ATOM 676 O O . TRP A 1 91 ? -3.551 -4.763 -10.654 1.00 98.50 91 TRP A O 1
ATOM 686 N N . ALA A 1 92 ? -4.214 -3.318 -12.232 1.00 98.69 92 ALA A N 1
ATOM 687 C CA . ALA A 1 92 ? -4.271 -4.312 -13.302 1.00 98.69 92 ALA A CA 1
ATOM 688 C C . ALA A 1 92 ? -2.917 -5.009 -13.517 1.00 98.69 92 ALA A C 1
ATOM 690 O O . ALA A 1 92 ? -2.880 -6.227 -13.682 1.00 98.69 92 ALA A O 1
ATOM 691 N N . SER A 1 93 ? -1.803 -4.269 -13.446 1.00 98.19 93 SER A N 1
ATOM 692 C CA . SER A 1 93 ? -0.462 -4.858 -13.574 1.00 98.19 93 SER A CA 1
ATOM 693 C C . SER A 1 93 ? -0.101 -5.807 -12.424 1.00 98.19 93 SER A C 1
ATOM 695 O O . SER A 1 93 ? 0.524 -6.838 -12.656 1.00 98.19 93 SER A O 1
ATOM 697 N N . VAL A 1 94 ? -0.533 -5.503 -11.195 1.00 98.44 94 VAL A N 1
ATOM 698 C CA . VAL A 1 94 ? -0.346 -6.376 -10.024 1.00 98.44 94 VAL A CA 1
ATOM 699 C C . VAL A 1 94 ? -1.294 -7.576 -10.085 1.00 98.44 94 VAL A C 1
ATOM 701 O O . VAL A 1 94 ? -0.871 -8.712 -9.883 1.00 98.44 94 VAL A O 1
ATOM 704 N N . ALA A 1 95 ? -2.566 -7.343 -10.404 1.00 98.19 95 ALA A N 1
ATOM 705 C CA . ALA A 1 95 ? -3.603 -8.367 -10.461 1.00 98.19 95 ALA A CA 1
ATOM 706 C C . ALA A 1 95 ? -3.360 -9.405 -11.564 1.00 98.19 95 ALA A C 1
ATOM 708 O O . ALA A 1 95 ? -3.786 -10.546 -11.418 1.00 98.19 95 ALA A O 1
ATOM 709 N N . ALA A 1 96 ? -2.625 -9.052 -12.624 1.00 98.44 96 ALA A N 1
ATOM 710 C CA . ALA A 1 96 ? -2.223 -9.985 -13.676 1.00 98.44 96 ALA A CA 1
ATOM 711 C C . ALA A 1 96 ? -1.402 -11.184 -13.159 1.00 98.44 96 ALA A C 1
ATOM 713 O O . ALA A 1 96 ? -1.358 -12.219 -13.819 1.00 98.44 96 ALA A O 1
ATOM 714 N N . PHE A 1 97 ? -0.778 -11.074 -11.980 1.00 98.38 97 PHE A N 1
ATOM 715 C CA . PHE A 1 97 ? -0.087 -12.195 -11.337 1.00 98.38 97 PHE A CA 1
ATOM 716 C C . PHE A 1 97 ? -1.055 -13.179 -10.664 1.00 98.38 97 PHE A C 1
ATOM 718 O O . PHE A 1 97 ? -0.724 -14.350 -10.506 1.00 98.38 97 PHE A O 1
ATOM 725 N N . PHE A 1 98 ? -2.249 -12.736 -10.264 1.00 97.56 98 PHE A N 1
ATOM 726 C CA . PHE A 1 98 ? -3.197 -13.510 -9.458 1.00 97.56 98 PHE A CA 1
ATOM 727 C C . PHE A 1 98 ? -4.086 -14.390 -10.339 1.00 97.56 98 PHE A C 1
ATOM 729 O O . PHE A 1 98 ? -5.289 -14.177 -10.466 1.00 97.56 98 PHE A O 1
ATOM 736 N N . THR A 1 99 ? -3.461 -15.373 -10.982 1.00 97.06 99 THR A N 1
ATOM 737 C CA . THR A 1 99 ? -4.140 -16.316 -11.886 1.00 97.06 99 THR A CA 1
ATOM 738 C C . THR A 1 99 ? -4.679 -17.552 -11.166 1.00 97.06 99 THR A C 1
ATOM 740 O O . THR A 1 99 ? -5.514 -18.274 -11.711 1.00 97.06 99 THR A O 1
ATOM 743 N N . GLU A 1 100 ? -4.224 -17.796 -9.936 1.00 95.50 100 GLU A N 1
ATOM 744 C CA . GLU A 1 100 ? -4.654 -18.928 -9.126 1.00 95.50 100 GLU A CA 1
ATOM 745 C C . GLU A 1 100 ? -5.870 -18.579 -8.242 1.00 95.50 100 GLU A C 1
ATOM 747 O O . GLU A 1 100 ? -6.010 -17.432 -7.813 1.00 95.50 100 GLU A O 1
ATOM 752 N N . PRO A 1 101 ? -6.717 -19.562 -7.871 1.00 96.44 101 PRO A N 1
ATOM 753 C CA . PRO A 1 101 ? -7.833 -19.343 -6.940 1.00 96.44 101 PRO A CA 1
ATOM 754 C C . PRO A 1 101 ? -7.408 -18.814 -5.561 1.00 96.44 101 PRO A C 1
ATOM 756 O O . PRO A 1 101 ? -8.189 -18.147 -4.885 1.00 96.44 101 PRO A O 1
ATOM 759 N N . THR A 1 102 ? -6.171 -19.112 -5.153 1.00 96.81 102 THR A N 1
ATOM 760 C CA . THR A 1 102 ? -5.555 -18.620 -3.920 1.00 96.81 102 THR A CA 1
ATOM 761 C C . THR A 1 102 ? -4.207 -18.009 -4.258 1.00 96.81 102 THR A C 1
ATOM 763 O O . THR A 1 102 ? -3.345 -18.680 -4.822 1.00 96.81 102 THR A O 1
ATOM 766 N N . ILE A 1 103 ? -3.997 -16.759 -3.853 1.00 97.31 103 ILE A N 1
ATOM 767 C CA . ILE A 1 103 ? -2.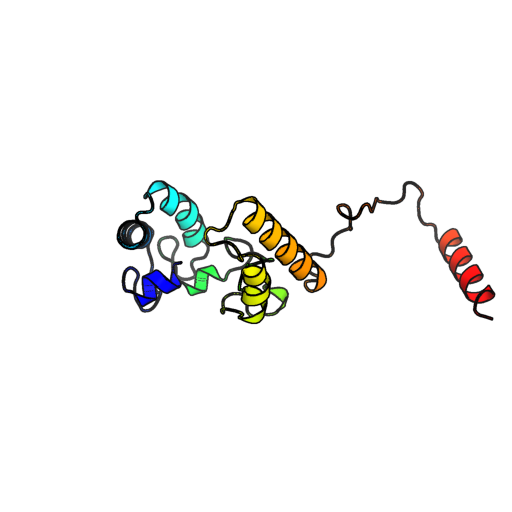733 -16.060 -4.078 1.00 97.31 103 ILE A CA 1
ATOM 768 C C . ILE A 1 103 ? -1.659 -16.673 -3.175 1.00 97.31 103 ILE A C 1
ATOM 770 O O . ILE A 1 103 ? -1.712 -16.554 -1.949 1.00 97.31 103 ILE A O 1
ATOM 774 N N . SER A 1 104 ? -0.665 -17.325 -3.779 1.00 97.62 104 SER A N 1
ATOM 775 C CA . SER A 1 104 ? 0.458 -17.891 -3.033 1.00 97.62 104 SER A CA 1
ATOM 776 C C . SER A 1 104 ? 1.431 -16.803 -2.552 1.00 97.62 104 SER A C 1
ATOM 778 O O . SER A 1 104 ? 1.471 -15.683 -3.077 1.00 97.62 104 SER A O 1
ATOM 780 N N . ILE A 1 105 ? 2.281 -17.137 -1.576 1.00 97.75 105 ILE A N 1
ATOM 781 C CA . ILE A 1 105 ? 3.375 -16.249 -1.145 1.00 97.75 105 ILE A CA 1
ATOM 782 C C . ILE A 1 105 ? 4.323 -15.961 -2.318 1.00 97.75 105 ILE A C 1
ATOM 784 O O . ILE A 1 105 ? 4.747 -14.820 -2.493 1.00 97.75 105 ILE A O 1
ATOM 788 N N . ALA A 1 106 ? 4.621 -16.967 -3.147 1.00 97.56 106 ALA A N 1
ATOM 789 C CA . ALA A 1 106 ? 5.481 -16.804 -4.316 1.00 97.56 106 ALA A CA 1
ATOM 790 C C . ALA A 1 106 ? 4.860 -15.842 -5.341 1.00 97.56 106 ALA A C 1
ATOM 792 O O . ALA A 1 106 ? 5.535 -14.918 -5.796 1.00 97.56 106 ALA A O 1
ATOM 793 N N . THR A 1 107 ? 3.564 -15.994 -5.627 1.00 98.00 107 THR A N 1
ATOM 794 C CA . THR A 1 107 ? 2.801 -15.095 -6.506 1.00 98.00 107 THR A CA 1
ATOM 795 C C . THR A 1 107 ? 2.811 -13.663 -5.960 1.00 98.00 107 THR A C 1
ATOM 797 O O . THR A 1 107 ? 3.126 -12.719 -6.684 1.00 98.00 107 THR A O 1
ATOM 800 N N . SER A 1 108 ? 2.558 -13.492 -4.657 1.00 97.25 108 SER A N 1
ATOM 801 C CA . SER A 1 108 ? 2.589 -12.180 -3.988 1.00 97.25 108 SER A CA 1
ATOM 802 C C . SER A 1 108 ? 3.971 -11.523 -4.064 1.00 97.25 108 SER A C 1
ATOM 804 O O . SER A 1 108 ? 4.085 -10.328 -4.340 1.00 97.25 108 SER A O 1
ATOM 806 N N . ALA A 1 109 ? 5.035 -12.300 -3.839 1.00 98.00 109 ALA A N 1
ATOM 807 C CA . ALA A 1 109 ? 6.410 -11.818 -3.903 1.00 98.00 109 ALA A CA 1
ATOM 808 C C . ALA A 1 109 ? 6.800 -11.397 -5.327 1.00 98.00 109 ALA A C 1
ATOM 810 O O . ALA A 1 109 ? 7.423 -10.348 -5.501 1.00 98.00 109 ALA A O 1
ATOM 811 N N . ALA A 1 110 ? 6.400 -12.172 -6.339 1.00 97.81 110 ALA A N 1
ATOM 812 C CA . ALA A 1 110 ? 6.625 -11.843 -7.742 1.00 97.81 110 ALA A CA 1
ATOM 813 C C . ALA A 1 110 ? 5.909 -10.541 -8.139 1.00 97.81 110 ALA A C 1
ATOM 815 O O . ALA A 1 110 ? 6.548 -9.638 -8.682 1.00 97.81 110 ALA A O 1
ATOM 816 N N . ALA A 1 111 ? 4.627 -10.403 -7.782 1.00 98.19 111 ALA A N 1
ATOM 817 C CA . ALA A 1 111 ? 3.842 -9.201 -8.055 1.00 98.19 111 ALA A CA 1
ATOM 818 C C . ALA A 1 111 ? 4.445 -7.957 -7.378 1.00 98.19 111 ALA A C 1
ATOM 820 O O . ALA A 1 111 ? 4.632 -6.919 -8.014 1.00 98.19 111 ALA A O 1
ATOM 821 N N . ARG A 1 112 ? 4.837 -8.073 -6.099 1.00 97.75 112 ARG A N 1
ATOM 822 C CA . ARG A 1 112 ? 5.500 -6.985 -5.363 1.00 97.75 112 ARG A CA 1
ATOM 823 C C . ARG A 1 112 ? 6.838 -6.604 -5.995 1.00 97.75 112 ARG A C 1
ATOM 825 O O . ARG A 1 112 ? 7.105 -5.418 -6.164 1.00 97.75 112 ARG A O 1
ATOM 832 N N . LYS A 1 113 ? 7.674 -7.582 -6.360 1.00 96.44 113 LYS A N 1
ATOM 833 C CA . LYS A 1 113 ? 8.968 -7.329 -7.013 1.00 96.44 113 LYS A CA 1
ATOM 834 C C . LYS A 1 113 ? 8.781 -6.569 -8.327 1.00 96.44 113 LYS A C 1
ATOM 836 O O . LYS A 1 113 ? 9.479 -5.586 -8.559 1.00 96.44 113 LYS A O 1
ATOM 841 N N . ALA A 1 114 ? 7.829 -6.996 -9.155 1.00 97.00 114 ALA A N 1
ATOM 842 C CA . ALA A 1 114 ? 7.514 -6.320 -10.409 1.00 97.00 114 ALA A CA 1
ATOM 843 C C . ALA A 1 114 ? 7.022 -4.883 -10.175 1.00 97.00 114 ALA A C 1
ATOM 845 O O . ALA A 1 114 ? 7.490 -3.963 -10.845 1.00 97.00 114 ALA A O 1
ATOM 846 N N . ARG A 1 115 ? 6.150 -4.662 -9.180 1.00 96.75 115 ARG A N 1
ATOM 847 C CA . ARG A 1 115 ? 5.657 -3.318 -8.847 1.00 96.75 115 ARG A CA 1
ATOM 848 C C . ARG A 1 115 ? 6.766 -2.380 -8.375 1.00 96.75 115 ARG A C 1
ATOM 850 O O . ARG A 1 115 ? 6.768 -1.223 -8.790 1.00 96.75 115 ARG A O 1
ATOM 857 N N . LEU A 1 116 ? 7.691 -2.862 -7.543 1.00 94.88 116 LEU A N 1
ATOM 858 C CA . LEU A 1 116 ? 8.841 -2.078 -7.077 1.00 94.88 116 LEU A CA 1
ATOM 859 C C . LEU A 1 116 ? 9.771 -1.698 -8.236 1.00 94.88 116 LEU A C 1
ATOM 861 O O . LEU A 1 116 ? 10.187 -0.549 -8.328 1.00 94.88 116 LEU A O 1
ATOM 865 N N . ALA A 1 117 ? 10.046 -2.631 -9.154 1.00 92.56 117 ALA A N 1
ATOM 866 C CA . ALA A 1 117 ? 10.845 -2.343 -10.345 1.00 92.56 117 ALA A CA 1
ATOM 867 C C . ALA A 1 117 ? 10.168 -1.303 -11.255 1.00 92.56 117 ALA A C 1
ATOM 869 O O . ALA A 1 117 ? 10.824 -0.377 -11.723 1.00 92.56 117 ALA A O 1
ATOM 870 N N . ALA A 1 118 ? 8.851 -1.419 -11.460 1.00 93.25 118 ALA A N 1
ATOM 871 C CA . ALA A 1 118 ? 8.083 -0.445 -12.231 1.00 93.25 118 ALA A CA 1
ATOM 872 C C . ALA A 1 118 ? 8.053 0.942 -11.564 1.00 93.25 118 ALA A C 1
ATOM 874 O O . ALA A 1 118 ? 8.156 1.938 -12.270 1.00 93.25 118 ALA A O 1
ATOM 875 N N . ALA A 1 119 ? 7.958 1.008 -10.227 1.00 92.50 119 ALA A N 1
ATOM 876 C CA . ALA A 1 119 ? 8.051 2.255 -9.455 1.00 92.50 119 ALA A CA 1
ATOM 877 C C . ALA A 1 119 ? 9.395 2.947 -9.697 1.00 92.50 119 ALA A C 1
ATOM 879 O O . ALA A 1 119 ? 9.445 4.077 -10.170 1.00 92.50 119 ALA A O 1
ATOM 880 N N . ALA A 1 120 ? 10.486 2.217 -9.455 1.00 89.31 120 ALA A N 1
ATOM 881 C CA . ALA A 1 120 ? 11.841 2.743 -9.564 1.00 89.31 120 ALA A CA 1
ATOM 882 C C . ALA A 1 120 ? 12.203 3.185 -10.992 1.00 89.31 120 ALA A C 1
ATOM 884 O O . ALA A 1 120 ? 13.043 4.057 -11.170 1.00 89.31 120 ALA A O 1
ATOM 885 N N . ALA A 1 121 ? 11.576 2.601 -12.018 1.00 89.44 121 ALA A N 1
ATOM 886 C CA . ALA A 1 121 ? 11.808 2.991 -13.407 1.00 89.44 121 ALA A CA 1
ATOM 887 C C . ALA A 1 121 ? 11.215 4.366 -13.771 1.00 89.44 121 ALA A C 1
ATOM 889 O O . ALA A 1 121 ? 11.645 4.962 -14.757 1.00 89.44 121 ALA A O 1
ATOM 890 N N . VAL A 1 122 ? 10.223 4.855 -13.017 1.00 86.31 122 VAL A N 1
ATOM 891 C CA . VAL A 1 122 ? 9.511 6.113 -13.312 1.00 86.31 122 VAL A CA 1
ATOM 892 C C . VAL A 1 122 ? 9.652 7.166 -12.216 1.00 86.31 122 VAL A C 1
ATOM 894 O O . VAL A 1 122 ? 9.397 8.340 -12.474 1.00 86.31 122 VAL A O 1
ATOM 897 N N . ASN A 1 123 ? 10.047 6.761 -11.009 1.00 85.12 123 ASN A N 1
ATOM 898 C CA . ASN A 1 123 ? 10.239 7.636 -9.864 1.00 85.12 123 ASN A CA 1
ATOM 899 C C . ASN A 1 123 ? 11.738 7.945 -9.678 1.00 85.12 123 ASN A C 1
ATOM 901 O O . ASN A 1 123 ? 12.483 7.090 -9.194 1.00 85.12 123 ASN A O 1
ATOM 905 N N . PRO A 1 124 ? 12.201 9.156 -10.037 1.00 77.00 124 PRO A N 1
ATOM 906 C CA . PRO A 1 124 ? 13.595 9.547 -9.888 1.00 77.00 124 PRO A CA 1
ATOM 907 C C . PRO A 1 124 ? 13.988 9.795 -8.426 1.00 77.00 124 PRO A C 1
ATOM 909 O O . PRO A 1 124 ? 15.173 9.892 -8.146 1.00 77.00 124 PRO A O 1
ATOM 912 N N . ALA A 1 125 ? 13.054 9.867 -7.468 1.00 67.44 125 ALA A N 1
ATOM 913 C CA . ALA A 1 125 ? 13.416 9.976 -6.049 1.00 67.44 125 ALA A CA 1
ATOM 914 C C . ALA A 1 125 ? 14.212 8.750 -5.557 1.00 67.44 125 ALA A C 1
ATOM 916 O O . ALA A 1 125 ? 14.986 8.842 -4.606 1.00 67.44 125 ALA A O 1
ATOM 917 N N . GLU A 1 126 ? 14.086 7.626 -6.264 1.00 60.53 126 GLU A N 1
ATOM 918 C CA . GLU A 1 126 ? 14.888 6.419 -6.093 1.00 60.53 126 GLU A CA 1
ATOM 919 C C . GLU A 1 126 ? 16.239 6.502 -6.830 1.00 60.53 126 GLU A C 1
ATOM 921 O O . GLU A 1 126 ? 16.739 5.449 -7.203 1.00 60.53 126 GLU A O 1
ATOM 926 N N . GLU A 1 127 ? 16.808 7.700 -7.076 1.00 57.97 127 GLU A N 1
ATOM 927 C CA . GLU A 1 127 ? 18.119 8.048 -7.691 1.00 57.97 127 GLU A CA 1
ATOM 928 C C . GLU A 1 127 ? 19.322 7.303 -7.051 1.00 57.97 127 GLU A C 1
ATOM 930 O O . GLU A 1 127 ? 20.295 7.860 -6.537 1.00 57.97 127 GLU A O 1
ATOM 935 N N . ARG A 1 128 ? 19.253 5.975 -7.061 1.00 65.69 128 ARG A N 1
ATOM 936 C CA . ARG A 1 128 ? 20.124 5.047 -6.366 1.00 65.69 128 ARG A CA 1
ATOM 937 C C . ARG A 1 128 ? 21.103 4.456 -7.348 1.00 65.69 128 ARG A C 1
ATOM 939 O O . ARG A 1 128 ? 20.802 4.141 -8.498 1.00 65.69 128 ARG A O 1
ATOM 946 N N . LEU A 1 129 ? 22.301 4.241 -6.839 1.00 76.31 129 LEU A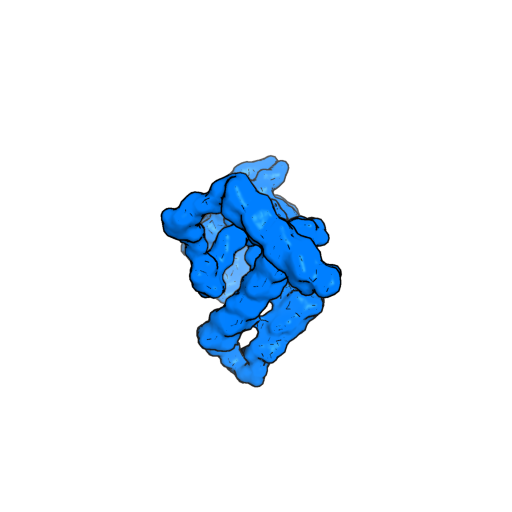 N 1
ATOM 947 C CA . LEU A 1 129 ? 23.313 3.480 -7.540 1.00 76.31 129 LEU A CA 1
ATOM 948 C C . LEU A 1 129 ? 22.795 2.038 -7.755 1.00 76.31 129 LEU A C 1
ATOM 950 O O . LEU A 1 129 ? 22.289 1.445 -6.796 1.00 76.31 129 LEU A O 1
ATOM 954 N N . PRO A 1 130 ? 22.903 1.463 -8.971 1.00 77.44 130 PRO A N 1
ATOM 955 C CA . PRO A 1 130 ? 22.230 0.212 -9.334 1.00 77.44 130 PRO A CA 1
ATOM 956 C C . PRO A 1 130 ? 22.972 -1.039 -8.821 1.00 77.44 130 PRO A C 1
ATOM 958 O O . PRO A 1 130 ? 23.444 -1.897 -9.573 1.00 77.44 130 PRO A O 1
ATOM 961 N N . TYR A 1 131 ? 23.153 -1.113 -7.500 1.00 75.06 131 TYR A N 1
ATOM 962 C CA . TYR A 1 131 ? 23.899 -2.182 -6.838 1.00 75.06 131 TYR A CA 1
ATOM 963 C C . TYR A 1 131 ? 23.247 -3.562 -7.002 1.00 75.06 131 TYR A C 1
ATOM 965 O O . TYR A 1 131 ? 23.969 -4.559 -7.114 1.00 75.06 131 TYR A O 1
ATOM 973 N N . GLU A 1 132 ? 21.916 -3.624 -7.042 1.00 64.00 132 GLU A N 1
ATOM 974 C CA . GLU A 1 132 ? 21.140 -4.863 -7.221 1.00 64.00 132 GLU A CA 1
ATOM 975 C C . GLU A 1 132 ? 21.251 -5.406 -8.653 1.00 64.00 132 GLU A C 1
ATOM 977 O O . GLU A 1 132 ? 21.162 -6.606 -8.898 1.00 64.00 132 GLU A O 1
ATOM 982 N N . GLU A 1 133 ? 21.533 -4.523 -9.605 1.00 70.81 133 GLU A N 1
ATOM 983 C CA . GLU A 1 133 ? 21.748 -4.808 -11.019 1.00 70.81 133 GLU A CA 1
ATOM 984 C C . GLU A 1 133 ? 23.234 -5.096 -11.326 1.00 70.81 133 GLU A C 1
ATOM 986 O O . GLU A 1 133 ? 23.634 -5.248 -12.479 1.00 70.81 133 GLU A O 1
ATOM 991 N N . GLY A 1 134 ? 24.066 -5.197 -10.282 1.00 82.94 134 GLY A N 1
ATOM 992 C CA . GLY A 1 134 ? 25.474 -5.586 -10.368 1.00 82.94 134 GLY A CA 1
ATOM 993 C C . GLY A 1 134 ? 26.461 -4.426 -10.482 1.00 82.94 134 GLY A C 1
ATOM 994 O O . GLY A 1 134 ? 27.670 -4.666 -10.499 1.00 82.94 134 GLY A O 1
ATOM 995 N N . TRP A 1 135 ? 26.002 -3.171 -10.502 1.00 89.06 135 TRP A N 1
ATOM 996 C CA . TRP A 1 135 ? 26.912 -2.026 -10.505 1.00 89.06 135 TRP A CA 1
ATOM 997 C C . TRP A 1 135 ? 27.693 -1.941 -9.195 1.00 89.06 135 TRP A C 1
ATOM 999 O O . TRP A 1 135 ? 27.189 -2.240 -8.111 1.00 89.06 135 TRP A O 1
ATOM 1009 N N . ARG A 1 136 ? 28.949 -1.512 -9.275 1.00 92.56 136 ARG A N 1
ATOM 1010 C CA . ARG A 1 136 ? 29.794 -1.205 -8.120 1.00 92.56 136 ARG A CA 1
ATOM 1011 C C . ARG A 1 136 ? 30.542 0.086 -8.412 1.00 92.56 136 ARG A C 1
ATOM 1013 O O . ARG A 1 136 ? 30.902 0.340 -9.562 1.00 92.56 136 ARG A O 1
ATOM 1020 N N . ARG A 1 137 ? 30.824 0.872 -7.367 1.00 92.75 137 ARG A N 1
ATOM 1021 C CA . ARG A 1 137 ? 31.711 2.033 -7.492 1.00 92.75 137 ARG A CA 1
ATOM 1022 C C . ARG A 1 137 ? 33.036 1.568 -8.116 1.00 92.75 137 ARG A C 1
ATOM 1024 O O . ARG A 1 137 ? 33.609 0.603 -7.606 1.00 92.75 137 ARG A O 1
ATOM 1031 N N . PRO A 1 138 ? 33.541 2.235 -9.170 1.00 91.25 138 PRO A N 1
ATOM 1032 C CA . PRO A 1 138 ? 34.839 1.906 -9.746 1.00 91.25 138 PRO A CA 1
ATOM 1033 C C . PRO A 1 138 ? 35.947 1.898 -8.683 1.00 91.25 138 PRO A C 1
ATOM 1035 O O . PRO A 1 138 ? 36.011 2.785 -7.827 1.00 91.25 138 PRO A O 1
ATOM 1038 N N . SER A 1 139 ? 36.815 0.883 -8.729 1.00 93.62 139 SER A N 1
ATOM 1039 C CA . SER A 1 139 ? 37.991 0.788 -7.852 1.00 93.62 139 SER A CA 1
ATOM 1040 C C . SER A 1 139 ? 39.091 1.775 -8.250 1.00 93.62 139 SER A C 1
ATOM 1042 O O . SER A 1 139 ? 39.888 2.178 -7.407 1.00 93.62 139 SER A O 1
ATOM 1044 N N . GLN A 1 140 ? 39.111 2.187 -9.518 1.00 93.19 140 GLN A N 1
ATOM 1045 C CA . GLN A 1 140 ? 39.969 3.246 -10.038 1.00 93.19 140 GLN A CA 1
ATOM 1046 C C . GLN A 1 140 ? 39.210 4.572 -10.089 1.00 93.19 140 GLN A C 1
ATOM 1048 O O . GLN A 1 140 ? 38.033 4.615 -10.449 1.00 93.19 140 GLN A O 1
ATOM 1053 N N . GLU A 1 141 ? 39.895 5.659 -9.742 1.00 94.19 141 GLU A N 1
ATOM 1054 C CA . GLU A 1 141 ? 39.339 7.006 -9.826 1.00 94.19 141 GLU A CA 1
ATOM 1055 C C . GLU A 1 141 ? 39.157 7.444 -11.286 1.00 94.19 141 GLU A C 1
ATOM 1057 O O . GLU A 1 141 ? 40.025 7.236 -12.137 1.00 94.19 141 GLU A O 1
ATOM 1062 N N . LEU A 1 142 ? 38.024 8.086 -11.572 1.00 92.62 142 LEU A N 1
ATOM 1063 C CA . LEU A 1 142 ? 37.772 8.717 -12.862 1.00 92.62 142 LEU A CA 1
ATOM 1064 C C . LEU A 1 142 ? 38.471 10.079 -12.895 1.00 92.62 142 LEU A C 1
ATOM 1066 O O . LEU A 1 142 ? 38.020 11.032 -12.267 1.00 92.62 142 LEU A O 1
ATOM 1070 N N . THR A 1 143 ? 39.576 10.171 -13.633 1.00 96.44 143 THR A N 1
ATOM 1071 C CA . THR A 1 143 ? 40.344 11.415 -13.771 1.00 96.44 143 THR A CA 1
ATOM 1072 C C . THR A 1 143 ? 39.884 12.232 -14.978 1.00 96.44 143 THR A C 1
ATOM 1074 O O . THR A 1 143 ? 39.434 11.682 -15.985 1.00 96.44 143 THR A O 1
ATOM 1077 N N . ILE A 1 144 ? 40.076 13.554 -14.925 1.00 92.50 144 ILE A N 1
ATOM 1078 C CA . ILE A 1 144 ? 39.797 14.456 -16.059 1.00 92.50 144 ILE A CA 1
ATOM 1079 C C . ILE A 1 144 ? 40.566 14.017 -17.314 1.00 92.50 144 ILE A C 1
ATOM 1081 O O . ILE A 1 144 ? 40.005 14.006 -18.406 1.00 92.50 144 ILE A O 1
ATOM 1085 N N . ALA A 1 145 ? 41.823 13.589 -17.165 1.00 94.25 145 ALA A N 1
ATOM 1086 C CA . ALA A 1 145 ? 42.623 13.083 -18.279 1.00 94.25 145 ALA A CA 1
ATOM 1087 C C . ALA A 1 145 ? 42.003 11.825 -18.918 1.00 94.25 145 ALA A C 1
ATOM 1089 O O . ALA A 1 145 ? 41.947 11.721 -20.144 1.00 94.25 145 ALA A O 1
ATOM 1090 N N . GLY A 1 146 ? 41.491 10.894 -18.104 1.00 92.06 146 GLY A N 1
ATOM 1091 C CA . GLY A 1 146 ? 40.794 9.700 -18.591 1.00 92.06 146 GLY A CA 1
ATOM 1092 C C . GLY A 1 146 ? 39.501 10.036 -19.336 1.00 92.06 146 GLY A C 1
ATOM 1093 O O . GLY A 1 146 ? 39.243 9.481 -20.405 1.00 92.06 146 GLY A O 1
ATOM 1094 N N . ILE A 1 147 ? 38.730 10.995 -18.816 1.00 93.38 147 ILE A N 1
ATOM 1095 C CA . ILE A 1 147 ? 37.504 11.486 -19.456 1.00 93.38 147 ILE A CA 1
ATOM 1096 C C . ILE A 1 147 ? 37.828 12.139 -20.807 1.00 93.38 147 ILE A C 1
ATOM 1098 O O . ILE A 1 147 ? 37.233 11.767 -21.817 1.00 93.38 147 ILE A O 1
ATOM 1102 N N . LEU A 1 148 ? 38.807 13.048 -20.863 1.00 93.06 148 LEU A N 1
ATOM 1103 C CA . LEU A 1 148 ? 39.226 13.700 -22.111 1.00 93.06 148 LEU A CA 1
ATOM 1104 C C . LEU A 1 148 ? 39.737 12.691 -23.148 1.00 93.06 148 LEU A C 1
ATOM 1106 O O . LEU A 1 148 ? 39.431 12.811 -24.334 1.00 93.06 148 LEU A O 1
ATOM 1110 N N . GLY A 1 149 ? 40.456 11.659 -22.703 1.00 93.81 149 GLY A N 1
ATOM 1111 C CA . GLY A 1 149 ? 40.889 10.564 -23.568 1.00 93.81 149 GLY A CA 1
ATOM 1112 C C . GLY A 1 149 ? 39.720 9.781 -24.178 1.00 93.81 149 GLY A C 1
ATOM 1113 O O . GLY A 1 149 ? 39.755 9.457 -25.365 1.00 93.81 149 GLY A O 1
ATOM 1114 N N . LEU A 1 150 ? 38.670 9.491 -23.400 1.00 91.94 150 LEU A N 1
ATOM 1115 C CA . LEU A 1 150 ? 37.454 8.833 -23.899 1.00 91.94 150 LEU A CA 1
ATOM 1116 C C . LEU A 1 150 ? 36.685 9.720 -24.883 1.00 91.94 150 LEU A C 1
ATOM 1118 O O . LEU A 1 150 ? 36.297 9.236 -25.945 1.00 91.94 150 LEU A O 1
ATOM 1122 N N . VAL A 1 151 ? 36.527 11.011 -24.578 1.00 92.31 151 VAL A N 1
ATOM 1123 C CA . VAL A 1 151 ? 35.895 11.985 -25.485 1.00 92.31 151 VAL A CA 1
ATOM 1124 C C . VAL A 1 151 ? 36.630 12.031 -26.827 1.00 92.31 151 VAL A C 1
ATOM 1126 O O . VAL A 1 151 ? 35.990 11.950 -27.873 1.00 92.31 151 VAL A O 1
ATOM 1129 N N . GLY A 1 152 ? 37.967 12.069 -26.816 1.00 92.75 152 GLY A N 1
ATOM 1130 C CA . GLY A 1 152 ? 38.777 12.042 -28.037 1.00 92.75 152 GLY A CA 1
ATOM 1131 C C . GLY A 1 152 ? 38.591 10.765 -28.865 1.00 92.75 152 GLY A C 1
ATOM 1132 O O . GLY A 1 152 ? 38.486 10.837 -30.087 1.00 92.75 152 GLY A O 1
ATOM 1133 N N . LYS A 1 153 ? 38.485 9.597 -28.213 1.00 93.69 153 LYS A N 1
ATOM 1134 C CA . LYS A 1 153 ? 38.208 8.317 -28.893 1.00 93.69 153 LYS A CA 1
ATOM 1135 C C . LYS A 1 153 ? 36.821 8.286 -29.529 1.00 93.69 153 LYS A C 1
ATOM 1137 O O . LYS A 1 153 ? 36.696 7.821 -30.655 1.00 93.69 153 LYS A O 1
ATOM 1142 N N . ILE A 1 154 ? 35.801 8.783 -28.828 1.00 91.12 154 ILE A N 1
ATOM 1143 C CA . ILE A 1 154 ? 34.433 8.870 -29.360 1.00 91.12 154 ILE A CA 1
ATOM 1144 C C . ILE A 1 154 ? 34.408 9.805 -30.570 1.00 91.12 154 ILE A C 1
ATOM 1146 O O . ILE A 1 154 ? 33.878 9.429 -31.611 1.00 91.12 154 ILE A O 1
ATOM 1150 N N . ALA A 1 155 ? 35.036 10.980 -30.470 1.00 88.94 155 ALA A N 1
ATOM 1151 C CA . ALA A 1 155 ? 35.115 11.937 -31.572 1.00 88.94 155 ALA A CA 1
ATOM 1152 C C . ALA A 1 155 ? 35.818 11.346 -32.806 1.00 88.94 155 ALA A C 1
ATOM 1154 O O . ALA A 1 155 ? 35.312 11.476 -33.916 1.00 88.94 155 ALA A O 1
ATOM 1155 N N . ALA A 1 156 ? 36.937 10.641 -32.615 1.00 90.94 156 ALA A N 1
ATOM 1156 C CA . ALA A 1 156 ? 37.669 9.988 -33.700 1.00 90.94 156 ALA A CA 1
ATOM 1157 C C . ALA A 1 156 ? 36.932 8.782 -34.314 1.00 90.94 156 ALA A C 1
ATOM 1159 O O . ALA A 1 156 ? 37.190 8.440 -35.461 1.00 90.94 156 ALA A O 1
ATOM 1160 N N . ALA A 1 157 ? 36.038 8.128 -33.567 1.00 85.94 157 ALA A N 1
ATOM 1161 C CA . ALA A 1 157 ? 35.213 7.020 -34.057 1.00 85.94 157 ALA A CA 1
ATOM 1162 C C . ALA A 1 157 ? 33.888 7.478 -34.697 1.00 85.94 157 ALA A C 1
ATOM 1164 O O . ALA A 1 157 ? 33.157 6.651 -35.234 1.00 85.94 157 ALA A O 1
ATOM 1165 N N . SER A 1 158 ? 33.563 8.771 -34.601 1.00 79.44 158 SER A N 1
ATOM 1166 C CA . SER A 1 158 ? 32.320 9.368 -35.114 1.00 79.44 158 SER A CA 1
ATOM 1167 C C . SER A 1 158 ? 32.507 10.095 -36.455 1.00 79.44 158 SER A C 1
ATOM 1169 O O . SER A 1 158 ? 31.622 10.849 -36.859 1.00 79.44 158 SER A O 1
ATOM 1171 N N . VAL A 1 159 ? 33.654 9.898 -37.117 1.00 63.06 159 VAL A N 1
ATOM 1172 C CA . VAL A 1 159 ? 34.012 10.439 -38.442 1.00 63.06 159 VAL A CA 1
ATOM 1173 C C . VAL A 1 159 ? 34.118 9.343 -39.489 1.00 63.06 159 VAL A C 1
ATOM 1175 O O . VAL A 1 159 ? 34.518 8.214 -39.127 1.00 63.06 159 VAL A O 1
#

Foldseek 3Di:
DVQVLLVVPLAVVQQPFAFLVSQLRSCCVPPNDHSVVSCVVVQLVLVLAPPDSGGHGPVSCQPEPSNQYDLDQFAHGCQVPTGDDGHVVSVVQLCVLVPDPDQDPVSNVVSSVVSVVVRVVPDCVPVDDVVVVPDDDDPDDDDPVNVVVVVVVVVVVVD

InterPro domains:
  IPR000028 Chloroperoxidase [PF01328] (2-124)
  IPR000028 Chloroperoxidase [PS51405] (1-159)
  IPR036851 Chloroperoxidase-like superfamily [G3DSA:1.10.489.10] (1-159)
  IPR036851 Chloroperoxidase-like superfamily [SSF47571] (1-83)

Secondary structure (DSSP, 8-state):
-HHHHHHHTSS-TT--SEEHHHHHHHHHHHH---HHHHHHHHHHHHTT-SSBTTEE-GGGGG-BTTTB-SS-SSS--GGGS-SSS--HHHHHHHHTT--SSS--HHHHHHHHHHHHHHHHHH-GGG----TTTT----SS---HHHHHHHHHHHHHH--

Radius of gyration: 22.93 Å; chains: 1; bounding box: 63×37×58 Å

Sequence (159 aa):
MVNTLANHGFLPRNGLNISMSDLVTAFNDSVNLASSATQLVGAKALTTSSTSNTTFNLDDLDKHNIIEHDGSLSRADIFSGDNHSFNPAIWASVAAFFTEPTISIATSAAARKARLAAAAAVNPAEERLPYEEGWRRPSQELTIAGILGLVGKIAAASV